Protein AF-A0A4Q0AVI1-F1 (afdb_monomer)

Sequence (68 aa):
MFDPSYIKKSWKQTYGLGMFWSGVRQRALKDIEIGCLAFVDVTAGTALHGEAVQTPSPKTLKQKDKHW

Structure (mmCIF, N/CA/C/O backbone):
data_AF-A0A4Q0AVI1-F1
#
_entry.id   AF-A0A4Q0AVI1-F1
#
loop_
_atom_site.group_PDB
_atom_site.id
_atom_site.type_symbol
_atom_site.label_atom_id
_atom_site.label_alt_id
_atom_site.label_comp_id
_atom_site.label_asym_id
_atom_site.label_entity_id
_atom_site.label_seq_id
_atom_site.pdbx_PDB_ins_code
_atom_site.Cartn_x
_atom_site.Cartn_y
_atom_site.Cartn_z
_atom_site.occupancy
_atom_site.B_iso_or_equiv
_atom_site.auth_seq_id
_atom_site.auth_comp_id
_atom_site.auth_asym_id
_atom_site.auth_atom_id
_atom_site.pdbx_PDB_model_num
ATOM 1 N N . MET A 1 1 ? 2.680 -4.827 -11.151 1.00 89.31 1 MET A N 1
ATOM 2 C CA . MET A 1 1 ? 3.303 -4.905 -9.810 1.00 89.31 1 MET A CA 1
ATOM 3 C C . MET A 1 1 ? 2.271 -4.468 -8.787 1.00 89.31 1 MET A C 1
ATOM 5 O O . MET A 1 1 ? 1.530 -3.537 -9.078 1.00 89.31 1 MET A O 1
ATOM 9 N N . PHE A 1 2 ? 2.180 -5.173 -7.660 1.00 92.50 2 PHE A N 1
ATOM 10 C CA . PHE A 1 2 ? 1.346 -4.778 -6.528 1.00 92.50 2 PHE A CA 1
ATOM 11 C C . PHE A 1 2 ? 2.251 -4.396 -5.359 1.00 92.50 2 PHE A C 1
ATOM 13 O O . PHE A 1 2 ? 3.143 -5.170 -5.015 1.00 92.50 2 PHE A O 1
ATOM 20 N N . ASP A 1 3 ? 2.021 -3.220 -4.788 1.00 91.38 3 ASP A N 1
ATOM 21 C CA . ASP A 1 3 ? 2.826 -2.648 -3.711 1.00 91.38 3 ASP A CA 1
ATOM 22 C C . ASP A 1 3 ? 1.913 -2.081 -2.612 1.00 91.38 3 ASP A C 1
ATOM 24 O O . ASP A 1 3 ? 1.405 -0.962 -2.735 1.00 91.38 3 ASP A O 1
ATOM 28 N N . PRO A 1 4 ? 1.607 -2.866 -1.567 1.00 92.81 4 PRO A N 1
ATOM 29 C CA . PRO A 1 4 ? 0.824 -2.388 -0.441 1.00 92.81 4 PRO A CA 1
ATOM 30 C C . PRO A 1 4 ? 1.686 -1.543 0.500 1.00 92.81 4 PRO A C 1
ATOM 32 O O . PRO A 1 4 ? 2.809 -1.900 0.851 1.00 92.81 4 PRO A O 1
ATOM 35 N N . SER A 1 5 ? 1.125 -0.438 0.977 1.00 93.94 5 SER A N 1
ATOM 36 C CA . SER A 1 5 ? 1.800 0.478 1.891 1.00 93.94 5 SER A CA 1
ATOM 37 C C . SER A 1 5 ? 0.947 0.780 3.118 1.00 93.94 5 SER A C 1
ATOM 39 O O . SER A 1 5 ? -0.210 1.198 3.024 1.00 93.94 5 SER A O 1
ATOM 41 N N . TYR A 1 6 ? 1.547 0.605 4.297 1.00 95.94 6 TYR A N 1
ATOM 42 C CA . TYR A 1 6 ? 0.938 0.955 5.578 1.00 95.94 6 TYR A CA 1
ATOM 43 C C . TYR A 1 6 ? 0.857 2.474 5.753 1.00 95.94 6 TYR A C 1
ATOM 45 O O . TYR A 1 6 ? 1.860 3.179 5.624 1.00 95.94 6 TYR A O 1
ATOM 53 N N . ILE A 1 7 ? -0.314 2.965 6.156 1.00 95.00 7 ILE A N 1
ATOM 54 C CA . ILE A 1 7 ? -0.537 4.372 6.490 1.00 95.00 7 ILE A CA 1
ATOM 55 C C . ILE A 1 7 ? -1.097 4.449 7.907 1.00 95.00 7 ILE A C 1
ATOM 57 O O . ILE A 1 7 ? -2.133 3.868 8.232 1.00 95.00 7 ILE A O 1
ATOM 61 N N . LYS A 1 8 ? -0.424 5.217 8.766 1.00 94.81 8 LYS A N 1
ATOM 62 C CA . LYS A 1 8 ? -0.910 5.502 10.119 1.00 94.81 8 LYS A CA 1
ATOM 63 C C . LYS A 1 8 ? -2.185 6.342 10.038 1.00 94.81 8 LYS A C 1
ATOM 65 O O . LYS A 1 8 ? -2.230 7.340 9.321 1.00 94.81 8 LYS A O 1
ATOM 70 N N . LYS A 1 9 ? -3.207 5.993 10.818 1.00 93.25 9 LYS A N 1
ATOM 71 C CA . LYS A 1 9 ? -4.453 6.766 10.858 1.00 93.25 9 LYS A CA 1
ATOM 72 C C . LYS A 1 9 ? -4.217 8.198 11.360 1.00 93.25 9 LYS A C 1
ATOM 74 O O . LYS A 1 9 ? -3.406 8.430 12.259 1.00 93.25 9 LYS A O 1
ATOM 79 N N . SER A 1 10 ? -4.991 9.141 10.828 1.00 87.75 10 SER A N 1
ATOM 80 C CA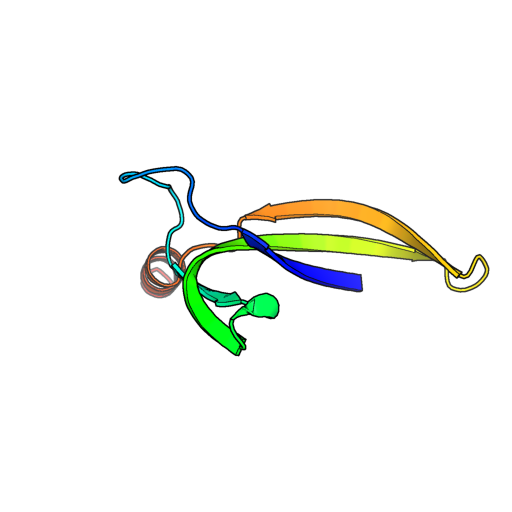 . SER A 1 10 ? -4.907 10.562 11.190 1.00 87.75 10 SER A CA 1
ATOM 81 C C . SER A 1 10 ? -5.657 10.901 12.491 1.00 87.75 10 SER A C 1
ATOM 83 O O . SER A 1 10 ? -5.224 11.783 13.229 1.00 87.75 10 SER A O 1
ATOM 85 N N . TRP A 1 11 ? -6.743 10.185 12.836 1.00 84.50 11 TRP A N 1
ATOM 86 C CA . TRP A 1 11 ? -7.584 10.549 13.989 1.00 84.50 11 TRP A CA 1
ATOM 87 C C . TRP A 1 11 ? -8.388 9.377 14.596 1.00 84.50 11 TRP A C 1
ATOM 89 O O . TRP A 1 11 ? -8.153 8.200 14.311 1.00 84.50 11 TRP A O 1
ATOM 99 N N . LYS A 1 12 ? -9.332 9.693 15.497 1.00 82.94 12 LYS A N 1
ATOM 100 C CA . LYS A 1 12 ? -10.218 8.736 16.188 1.00 82.94 12 LYS A CA 1
ATOM 101 C C . LYS A 1 12 ? -11.199 8.029 15.245 1.00 82.94 12 LYS A C 1
ATOM 103 O O . LYS A 1 12 ? -11.518 6.867 15.483 1.00 82.94 12 LYS A O 1
ATOM 108 N N . GLN A 1 13 ? -11.655 8.710 14.196 1.00 85.62 13 GLN A N 1
ATOM 109 C CA . GLN A 1 13 ? -12.597 8.187 13.208 1.00 85.62 13 GLN A CA 1
ATOM 110 C C . GLN A 1 13 ? -11.914 8.161 11.842 1.00 85.62 13 GLN A C 1
ATOM 112 O O . GLN A 1 13 ? -11.814 9.174 11.161 1.00 85.62 13 GLN A O 1
ATOM 117 N N . THR A 1 14 ? -11.396 6.996 11.467 1.00 91.44 14 THR A N 1
ATOM 118 C CA . THR A 1 14 ? -10.790 6.761 10.154 1.00 91.44 14 THR A CA 1
ATOM 119 C C . THR A 1 14 ? -11.551 5.624 9.491 1.00 91.44 14 THR A C 1
ATOM 121 O O . THR A 1 14 ? -11.797 4.589 10.115 1.00 91.44 14 THR A O 1
ATOM 124 N N . TYR A 1 15 ? -11.985 5.842 8.253 1.00 90.94 15 TYR A N 1
ATOM 125 C CA . TYR A 1 15 ? -12.677 4.825 7.474 1.00 90.94 15 TYR A CA 1
ATOM 126 C C . TYR A 1 15 ? -11.713 3.702 7.069 1.00 90.94 15 TYR A C 1
ATOM 128 O O . TYR A 1 15 ? -10.521 3.932 6.874 1.00 90.94 15 TYR A O 1
ATOM 136 N N . GLY A 1 16 ? -12.233 2.478 6.962 1.00 91.44 16 GLY A N 1
ATOM 137 C CA . GLY A 1 16 ? -11.458 1.331 6.488 1.00 91.44 16 GLY A CA 1
ATOM 138 C C . GLY A 1 16 ? -10.374 0.838 7.454 1.00 91.44 16 GLY A C 1
ATOM 139 O O . GLY A 1 16 ? -9.438 0.174 7.025 1.00 91.44 16 GLY A O 1
ATOM 140 N N . LEU A 1 17 ? -10.491 1.129 8.757 1.00 93.81 17 LEU A N 1
ATOM 141 C CA . LEU A 1 17 ? -9.556 0.619 9.766 1.00 93.81 17 LEU A CA 1
ATOM 142 C C . LEU A 1 17 ? -9.533 -0.916 9.797 1.00 93.81 17 LEU A C 1
ATOM 144 O O . LEU A 1 17 ? -10.563 -1.566 10.002 1.00 93.81 17 LEU A O 1
ATOM 148 N N . GLY A 1 18 ? -8.334 -1.477 9.690 1.00 92.88 18 GLY A N 1
ATOM 149 C CA . GLY A 1 18 ? -8.048 -2.906 9.750 1.00 92.88 18 GLY A CA 1
ATOM 150 C C . GLY A 1 18 ? -6.782 -3.188 10.553 1.00 92.88 18 GLY A C 1
ATOM 151 O O . GLY A 1 18 ? -6.274 -2.308 11.241 1.00 92.88 18 GLY A O 1
ATOM 152 N N . MET A 1 19 ? -6.304 -4.429 10.497 1.00 93.25 19 MET A N 1
ATOM 153 C CA . MET A 1 19 ? -4.996 -4.810 11.034 1.00 93.25 19 MET A CA 1
ATOM 154 C C . MET A 1 19 ? -4.049 -5.001 9.852 1.00 93.25 19 MET A C 1
ATOM 156 O O . MET A 1 19 ? -4.212 -5.967 9.114 1.00 93.25 19 MET A O 1
ATOM 160 N N . PHE A 1 20 ? -3.092 -4.089 9.679 1.00 94.00 20 PHE A N 1
ATOM 161 C CA . PHE A 1 20 ? -2.172 -4.075 8.535 1.00 94.00 20 PHE A CA 1
ATOM 162 C C . PHE A 1 20 ? -0.715 -4.058 8.997 1.00 94.00 20 PHE A C 1
ATOM 164 O O . PHE A 1 20 ? -0.407 -3.510 10.062 1.00 94.00 20 PHE A O 1
ATOM 171 N N . TRP A 1 21 ? 0.179 -4.683 8.230 1.00 94.94 21 TRP A N 1
ATOM 172 C CA . TRP A 1 21 ? 1.588 -4.834 8.596 1.00 94.94 21 TRP A CA 1
ATOM 173 C C . TRP A 1 21 ? 2.360 -3.526 8.420 1.00 94.94 21 TRP A C 1
ATOM 175 O O . TRP A 1 21 ? 2.437 -2.979 7.327 1.00 94.94 21 TRP A O 1
ATOM 185 N N . SER A 1 22 ? 2.987 -3.038 9.490 1.00 95.25 22 SER A N 1
ATOM 186 C CA . SER A 1 22 ? 3.927 -1.921 9.410 1.00 95.25 22 SER A CA 1
ATOM 187 C C . SER A 1 22 ? 5.352 -2.450 9.353 1.00 95.25 22 SER A C 1
ATOM 189 O O . SER A 1 22 ? 5.850 -2.980 10.346 1.00 95.25 22 SER A O 1
ATOM 191 N N . GLY A 1 23 ? 6.036 -2.237 8.226 1.00 94.12 23 GLY A N 1
ATOM 192 C CA . GLY A 1 23 ? 7.453 -2.582 8.080 1.00 94.12 23 GLY A CA 1
ATOM 193 C C . GLY A 1 23 ? 8.353 -1.841 9.075 1.00 94.12 23 GLY A C 1
ATOM 194 O O . GLY A 1 23 ? 9.281 -2.421 9.621 1.00 94.12 23 GLY A O 1
ATOM 195 N N . VAL A 1 24 ? 8.039 -0.591 9.424 1.00 94.31 24 VAL A N 1
ATOM 196 C CA . VAL A 1 24 ? 8.826 0.168 10.417 1.00 94.31 24 VAL A CA 1
ATOM 197 C C . VAL A 1 24 ? 8.709 -0.442 11.817 1.00 94.31 24 VAL A C 1
ATOM 199 O O . VAL A 1 24 ? 9.674 -0.472 12.572 1.00 94.31 24 VAL A O 1
ATOM 202 N N . ARG A 1 25 ? 7.518 -0.928 12.184 1.00 95.50 25 ARG A N 1
ATOM 203 C CA . ARG A 1 25 ? 7.237 -1.450 13.533 1.00 95.50 25 ARG A CA 1
ATOM 204 C C . ARG A 1 25 ? 7.305 -2.975 13.614 1.00 95.50 25 ARG A C 1
ATOM 206 O O . ARG A 1 25 ? 7.081 -3.505 14.699 1.00 95.50 25 ARG A O 1
ATOM 213 N N . GLN A 1 26 ? 7.579 -3.644 12.490 1.00 96.81 26 GLN A N 1
ATOM 214 C CA . GLN A 1 26 ? 7.696 -5.099 12.345 1.00 96.81 26 GLN A CA 1
ATOM 215 C C . GLN A 1 26 ? 6.518 -5.860 12.978 1.00 96.81 26 GLN A C 1
ATOM 217 O O . GLN A 1 26 ? 6.691 -6.883 13.637 1.00 96.81 26 GLN A O 1
ATOM 222 N N . ARG A 1 27 ? 5.301 -5.311 12.843 1.00 96.56 27 ARG A N 1
ATOM 223 C CA . ARG A 1 27 ? 4.067 -5.926 13.355 1.00 96.56 27 ARG A CA 1
ATOM 224 C C . ARG A 1 27 ? 2.819 -5.376 12.681 1.00 96.56 27 ARG A C 1
ATOM 226 O O . ARG A 1 27 ? 2.818 -4.256 12.165 1.00 96.56 27 ARG A O 1
ATOM 233 N N . ALA A 1 28 ? 1.727 -6.130 12.785 1.00 94.94 28 ALA A N 1
ATOM 234 C CA . ALA A 1 28 ? 0.401 -5.663 12.403 1.00 94.94 28 ALA A CA 1
ATOM 235 C C . ALA A 1 28 ? -0.154 -4.632 13.402 1.00 94.94 28 ALA A C 1
ATOM 237 O O . ALA A 1 28 ? -0.041 -4.791 14.621 1.00 94.94 28 ALA A O 1
ATOM 238 N N . LEU A 1 29 ? -0.770 -3.569 12.888 1.00 95.25 29 LEU A N 1
ATOM 239 C CA . LEU A 1 29 ? -1.298 -2.443 13.658 1.00 95.25 29 LEU A CA 1
ATOM 240 C C . LEU A 1 29 ? -2.690 -2.044 13.184 1.00 95.25 29 LEU A C 1
ATOM 242 O O . LEU A 1 29 ? -3.053 -2.261 12.030 1.00 95.25 29 LEU A O 1
ATOM 246 N N . LYS A 1 30 ? -3.452 -1.427 14.094 1.00 93.69 30 LYS A N 1
ATOM 247 C CA . LYS A 1 30 ? -4.812 -0.962 13.826 1.00 93.69 30 LYS A CA 1
ATOM 248 C C . LYS A 1 30 ? -4.818 0.385 13.099 1.00 93.69 30 LYS A C 1
ATOM 250 O O . LYS A 1 30 ? -5.053 1.419 13.733 1.00 93.69 30 LYS A O 1
ATOM 255 N N . ASP A 1 31 ? -4.612 0.354 11.791 1.00 95.25 31 ASP A N 1
ATOM 256 C CA . ASP A 1 31 ? -4.595 1.533 10.919 1.00 95.25 31 ASP A CA 1
ATOM 257 C C . ASP A 1 31 ? -5.182 1.202 9.532 1.00 95.25 31 ASP A C 1
ATOM 259 O O . ASP A 1 31 ? -6.138 0.424 9.458 1.00 95.25 31 ASP A O 1
ATOM 263 N N . ILE A 1 32 ? -4.679 1.818 8.457 1.00 95.62 32 ILE A N 1
ATOM 264 C CA . ILE A 1 32 ? -5.124 1.588 7.076 1.00 95.62 32 ILE A CA 1
ATOM 265 C C . ILE A 1 32 ? -3.942 1.178 6.188 1.00 95.62 32 ILE A C 1
ATOM 267 O O . ILE A 1 32 ? -2.779 1.401 6.526 1.00 95.62 32 ILE A O 1
ATOM 271 N N . GLU A 1 33 ? -4.256 0.595 5.041 1.00 95.88 33 GLU A N 1
ATOM 272 C CA . GLU A 1 33 ? -3.303 0.236 3.995 1.00 95.88 33 GLU A CA 1
ATOM 273 C C . GLU A 1 33 ? -3.837 0.735 2.653 1.00 95.88 33 GLU A C 1
ATOM 275 O O . GLU A 1 33 ? -5.04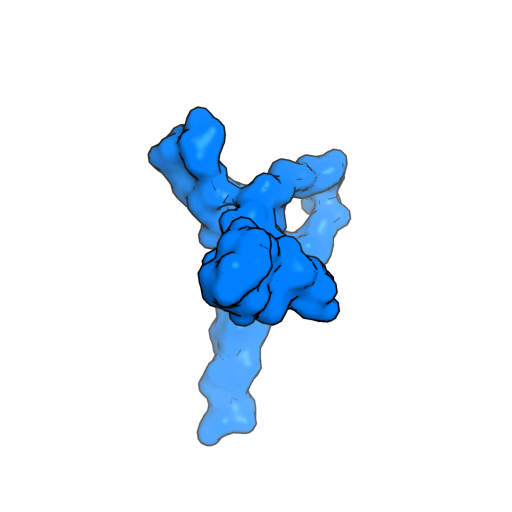8 0.690 2.405 1.00 95.88 33 GLU A O 1
ATOM 280 N N . ILE A 1 34 ? -2.940 1.237 1.810 1.00 95.38 34 ILE A N 1
ATOM 281 C CA . ILE A 1 34 ? -3.233 1.539 0.411 1.00 95.38 34 ILE A CA 1
ATOM 282 C C . ILE A 1 34 ? -2.533 0.501 -0.461 1.00 95.38 34 ILE A C 1
ATOM 284 O O . ILE A 1 34 ? -1.340 0.252 -0.295 1.00 95.38 34 ILE A O 1
ATOM 288 N N . GLY A 1 35 ? -3.285 -0.128 -1.356 1.00 94.88 35 GLY A N 1
ATOM 289 C CA . GLY A 1 35 ? -2.750 -1.017 -2.373 1.00 94.88 35 GLY A CA 1
ATOM 290 C C . GLY A 1 35 ? -2.454 -0.226 -3.638 1.00 94.88 35 GLY A C 1
ATOM 291 O O . GLY A 1 35 ? -3.365 0.375 -4.210 1.00 94.88 35 GLY A O 1
ATOM 292 N N . CYS A 1 36 ? -1.199 -0.236 -4.083 1.00 95.06 36 CYS A N 1
ATOM 293 C CA . CYS A 1 36 ? -0.793 0.377 -5.343 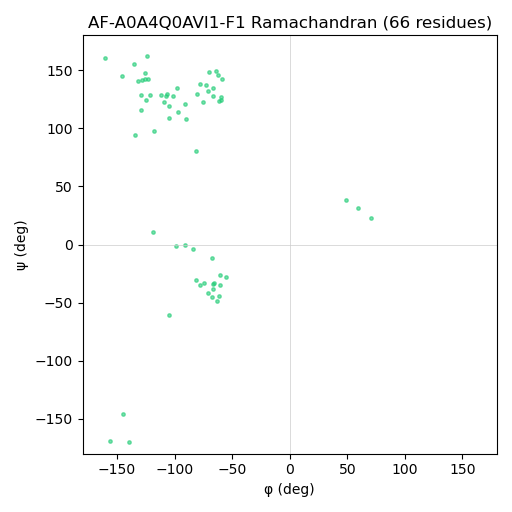1.00 95.06 36 CYS A CA 1
ATOM 294 C C . CYS A 1 36 ? -0.635 -0.696 -6.423 1.00 95.06 36 CYS A C 1
ATOM 296 O O . CYS A 1 36 ? 0.083 -1.679 -6.239 1.00 95.06 36 CYS A O 1
ATOM 298 N N . LEU A 1 37 ? -1.282 -0.495 -7.568 1.00 95.44 37 LEU A N 1
ATOM 299 C CA . LEU A 1 37 ? -1.086 -1.273 -8.785 1.00 95.44 37 LEU A CA 1
ATOM 300 C C . LEU A 1 37 ? -0.317 -0.434 -9.800 1.00 95.44 37 LEU A C 1
ATOM 302 O O . LEU A 1 37 ? -0.669 0.709 -10.093 1.00 95.44 37 LEU A O 1
ATOM 306 N N . ALA A 1 38 ? 0.738 -1.025 -10.347 1.00 95.50 38 ALA A N 1
ATOM 307 C CA . ALA A 1 38 ? 1.599 -0.390 -11.330 1.00 95.50 38 ALA A CA 1
ATOM 308 C C . ALA A 1 38 ? 1.780 -1.266 -12.572 1.00 95.50 38 ALA A C 1
ATOM 310 O O . ALA A 1 38 ? 1.939 -2.493 -12.470 1.00 95.50 38 ALA A O 1
ATOM 311 N N . PHE A 1 39 ? 1.809 -0.621 -13.736 1.00 96.44 39 PHE A N 1
ATOM 312 C CA . PHE A 1 39 ? 2.214 -1.232 -14.998 1.00 96.44 39 PHE A CA 1
ATOM 313 C C . PHE A 1 39 ? 3.738 -1.257 -15.061 1.00 96.44 39 PHE A C 1
ATOM 315 O O . PHE A 1 39 ? 4.384 -0.245 -14.808 1.00 96.44 39 PHE A O 1
ATOM 322 N N . VAL A 1 40 ? 4.321 -2.417 -15.357 1.00 95.81 40 VAL A N 1
ATOM 323 C CA . VAL A 1 40 ? 5.779 -2.582 -15.394 1.00 95.81 40 VAL A CA 1
ATOM 324 C C . VAL A 1 40 ? 6.226 -2.656 -16.844 1.00 95.81 40 VAL A C 1
ATOM 326 O O . VAL A 1 40 ? 5.827 -3.574 -17.558 1.00 95.81 40 VAL A O 1
ATOM 329 N N . ASP A 1 41 ? 7.070 -1.715 -17.251 1.00 96.38 41 ASP A N 1
ATOM 330 C CA . ASP A 1 41 ? 7.861 -1.821 -18.470 1.00 96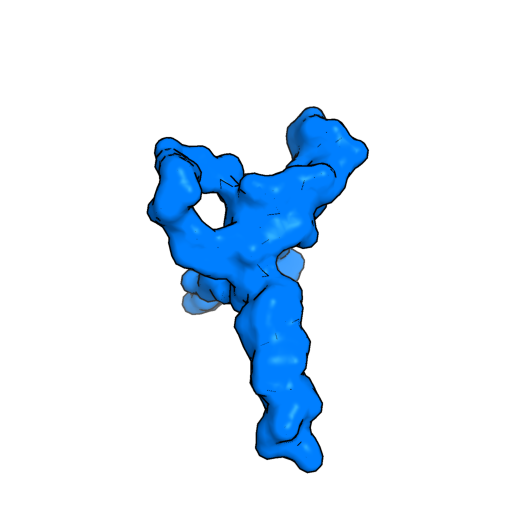.38 41 ASP A CA 1
ATOM 331 C C . ASP A 1 41 ? 9.190 -2.494 -18.118 1.00 96.38 41 ASP A C 1
ATOM 333 O O . ASP A 1 41 ? 10.052 -1.923 -17.446 1.00 96.38 41 ASP A O 1
ATOM 337 N N . VAL A 1 42 ? 9.335 -3.744 -18.552 1.00 96.44 42 VAL A N 1
ATOM 338 C CA . VAL A 1 42 ? 10.514 -4.562 -18.254 1.00 96.44 42 VAL A CA 1
ATOM 339 C C . VAL A 1 42 ? 11.722 -4.114 -19.074 1.00 96.44 42 VAL A C 1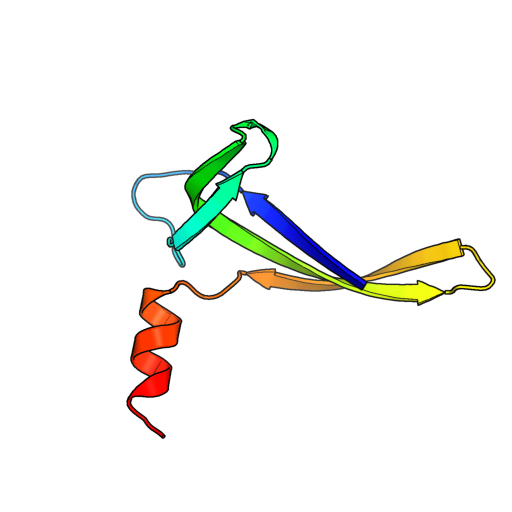
ATOM 341 O O . VAL A 1 42 ? 12.844 -4.169 -18.576 1.00 96.44 42 VAL A O 1
ATOM 344 N N . THR A 1 43 ? 11.516 -3.641 -20.304 1.00 97.69 43 THR A N 1
ATOM 345 C CA . THR A 1 43 ? 12.607 -3.194 -21.179 1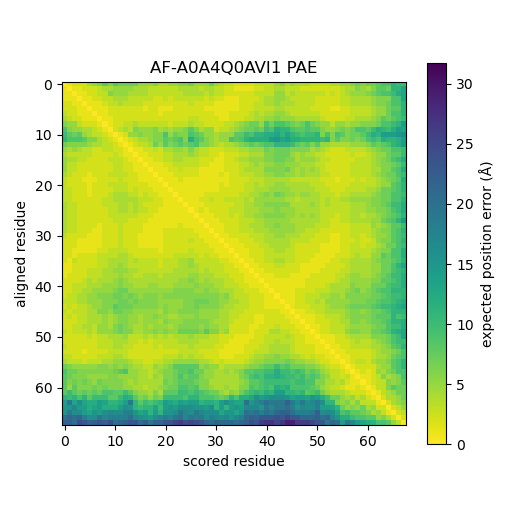.00 97.69 43 THR A CA 1
ATOM 346 C C . THR A 1 43 ? 13.199 -1.886 -20.674 1.00 97.69 43 THR A C 1
ATOM 348 O O . THR A 1 43 ? 14.418 -1.741 -20.632 1.00 97.69 43 THR A O 1
ATOM 351 N N . ALA A 1 44 ? 12.348 -0.958 -20.239 1.00 96.12 44 ALA A N 1
ATOM 352 C CA . ALA A 1 44 ? 12.775 0.311 -19.657 1.00 96.12 44 ALA A CA 1
ATOM 353 C C . ALA A 1 44 ? 13.097 0.225 -18.153 1.00 96.12 44 ALA A C 1
ATOM 355 O O . ALA A 1 44 ? 13.493 1.227 -17.558 1.00 96.12 44 ALA A O 1
ATOM 356 N N . GLY A 1 45 ? 12.889 -0.930 -17.508 1.00 95.69 45 GLY A N 1
ATOM 357 C CA . GLY A 1 45 ? 13.128 -1.118 -16.072 1.00 95.69 45 GLY A CA 1
ATOM 358 C C . GLY A 1 45 ? 12.313 -0.175 -15.180 1.00 95.69 45 GLY A C 1
ATOM 359 O O . GLY A 1 45 ? 12.788 0.232 -14.122 1.00 95.69 45 GLY A O 1
ATOM 360 N N . THR A 1 46 ? 11.112 0.213 -15.615 1.00 95.00 46 THR A N 1
ATOM 361 C CA . THR A 1 46 ? 10.308 1.263 -14.973 1.00 95.00 46 THR A CA 1
ATOM 362 C C . THR A 1 46 ? 8.932 0.734 -14.578 1.00 95.00 46 THR A C 1
ATOM 364 O O . THR A 1 46 ? 8.312 -0.039 -15.306 1.00 95.00 46 THR A O 1
ATOM 367 N N . ALA A 1 47 ? 8.428 1.171 -13.423 1.00 94.62 47 ALA A N 1
ATOM 368 C CA . ALA A 1 47 ? 7.055 0.926 -12.996 1.00 94.62 47 ALA A CA 1
ATOM 369 C C . ALA A 1 47 ? 6.257 2.236 -13.042 1.00 94.62 47 ALA A C 1
ATOM 371 O O . ALA A 1 47 ? 6.619 3.220 -12.399 1.00 94.62 47 ALA A O 1
ATOM 372 N N . LEU A 1 48 ? 5.170 2.242 -13.806 1.00 94.12 48 LEU A N 1
ATOM 373 C CA . LEU A 1 48 ? 4.263 3.372 -13.961 1.00 94.12 48 LEU A CA 1
ATOM 374 C C . LEU A 1 48 ? 3.058 3.190 -13.043 1.00 94.12 48 LEU A C 1
ATOM 376 O O . LEU A 1 48 ? 2.465 2.110 -12.994 1.00 94.12 48 LEU A O 1
ATOM 380 N N . HIS A 1 49 ? 2.678 4.252 -12.336 1.00 92.94 49 HIS A N 1
ATOM 381 C CA . HIS A 1 49 ? 1.486 4.245 -11.496 1.00 92.94 49 HIS A CA 1
ATOM 382 C C . HIS A 1 49 ? 0.235 3.961 -12.339 1.00 92.94 49 HIS A C 1
ATOM 384 O O . HIS A 1 49 ? -0.017 4.659 -13.320 1.00 92.94 49 HIS A O 1
ATOM 390 N N . GLY A 1 50 ? -0.529 2.936 -11.962 1.00 94.81 50 GLY A N 1
ATOM 391 C CA . GLY A 1 50 ? -1.809 2.610 -12.585 1.00 94.81 50 GLY A CA 1
ATOM 392 C C . GLY A 1 50 ? -2.975 3.022 -11.698 1.00 94.81 50 GLY A C 1
ATOM 393 O O . GLY A 1 50 ? -3.789 3.854 -12.083 1.00 94.81 50 GLY A O 1
ATOM 394 N N . GLU A 1 51 ? -3.041 2.450 -10.498 1.00 95.69 51 GLU A N 1
ATOM 395 C CA . GLU A 1 51 ? -4.140 2.676 -9.564 1.00 95.69 51 GLU A CA 1
ATOM 396 C C . GLU A 1 51 ? -3.632 2.645 -8.119 1.00 95.69 51 GLU A C 1
ATOM 398 O O . GLU A 1 51 ? -2.725 1.882 -7.784 1.00 95.69 51 GLU A O 1
ATOM 403 N N . ALA A 1 52 ? -4.217 3.461 -7.245 1.00 95.25 52 ALA A N 1
ATOM 404 C CA . ALA A 1 52 ? -4.034 3.352 -5.802 1.00 95.25 52 ALA A CA 1
ATOM 405 C C . ALA A 1 52 ? -5.401 3.340 -5.126 1.00 95.25 52 ALA A C 1
ATOM 407 O O . ALA A 1 52 ? -6.141 4.32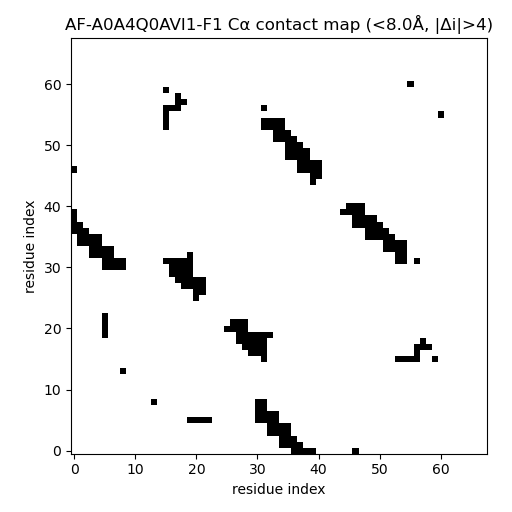4 -5.168 1.00 95.25 52 ALA A O 1
ATOM 408 N N . VAL A 1 53 ? -5.723 2.220 -4.485 1.00 95.12 53 VAL A N 1
ATOM 409 C CA . VAL A 1 53 ? -7.004 2.005 -3.808 1.00 95.12 53 VAL A CA 1
ATOM 410 C C . VAL A 1 53 ? -6.778 1.603 -2.363 1.00 95.12 53 VAL A C 1
ATOM 412 O O . VAL A 1 53 ? -5.852 0.863 -2.037 1.00 95.12 53 VAL A O 1
ATOM 415 N N . GLN A 1 54 ? -7.632 2.090 -1.465 1.00 94.25 54 GLN A N 1
ATOM 416 C CA . GLN A 1 54 ? -7.574 1.681 -0.066 1.00 94.25 54 GLN A CA 1
ATOM 417 C C . GLN A 1 54 ? -7.956 0.201 0.057 1.00 94.25 54 GLN A C 1
ATOM 419 O O . GLN A 1 54 ? -9.031 -0.200 -0.399 1.00 94.25 54 GLN A O 1
ATOM 424 N N . THR A 1 55 ? -7.117 -0.595 0.725 1.00 93.44 55 THR A N 1
ATOM 425 C CA . THR A 1 55 ? -7.432 -1.997 1.013 1.00 93.44 55 THR A CA 1
ATOM 426 C C . THR A 1 55 ? -8.693 -2.050 1.888 1.00 93.44 55 THR A C 1
ATOM 428 O O . THR A 1 55 ? -8.723 -1.431 2.961 1.00 93.44 55 THR A O 1
ATOM 431 N N . PRO A 1 56 ? -9.761 -2.764 1.475 1.00 91.00 56 PRO A N 1
ATOM 432 C CA . PRO A 1 56 ? -10.976 -2.861 2.272 1.00 91.00 56 PRO A CA 1
ATOM 433 C C . PRO A 1 56 ? -10.695 -3.449 3.654 1.00 91.00 56 PRO A C 1
ATOM 435 O O . PRO A 1 56 ? -9.900 -4.377 3.809 1.00 91.00 56 PRO A O 1
ATOM 438 N N . SER A 1 57 ? -11.385 -2.947 4.681 1.00 86.62 57 SER A N 1
ATOM 439 C CA . SER A 1 57 ? -11.185 -3.477 6.030 1.00 86.62 57 SER A CA 1
ATOM 440 C C . SER A 1 57 ? -11.612 -4.952 6.116 1.00 86.62 57 SER A C 1
ATOM 442 O O . SER A 1 57 ? -12.601 -5.339 5.484 1.00 86.62 57 SER A O 1
ATOM 444 N N . PRO A 1 58 ? -10.985 -5.773 6.982 1.00 79.56 58 PRO A N 1
ATOM 445 C CA . PRO A 1 58 ? -11.422 -7.152 7.206 1.00 79.56 58 PRO A CA 1
ATOM 446 C C . PRO A 1 58 ? -12.898 -7.274 7.612 1.00 79.56 58 PRO A C 1
ATOM 448 O O . PRO A 1 58 ? -13.538 -8.282 7.330 1.00 79.56 58 PRO A O 1
ATOM 451 N N . LYS A 1 59 ? -13.465 -6.249 8.267 1.00 81.75 59 LYS A N 1
ATOM 452 C CA . LYS A 1 59 ? -14.901 -6.199 8.587 1.00 81.75 59 LYS A CA 1
ATOM 453 C C . LYS A 1 59 ? -15.754 -6.070 7.326 1.00 81.75 59 LYS A C 1
ATOM 455 O O . LYS A 1 59 ? -16.739 -6.785 7.189 1.00 81.75 59 LYS A O 1
ATOM 460 N N . THR A 1 60 ? -15.354 -5.178 6.422 1.00 84.31 60 THR A N 1
ATOM 461 C CA . THR A 1 60 ? -16.016 -4.956 5.131 1.00 84.31 60 THR A CA 1
ATOM 462 C C . THR A 1 60 ? -15.971 -6.219 4.273 1.00 84.31 60 THR A C 1
ATOM 464 O O . THR A 1 60 ? -16.993 -6.611 3.720 1.00 84.31 60 THR A O 1
ATOM 467 N N . LEU A 1 61 ? -14.818 -6.893 4.216 1.00 83.25 61 LEU A N 1
ATOM 468 C CA . LEU A 1 61 ? -14.655 -8.139 3.458 1.00 83.25 61 LEU A CA 1
ATOM 469 C C . LEU A 1 61 ? -15.554 -9.260 4.004 1.00 83.25 61 LEU A C 1
ATOM 471 O O . LEU A 1 61 ? -16.343 -9.824 3.253 1.00 83.25 61 LEU A O 1
ATOM 475 N N . LYS A 1 62 ? -15.557 -9.483 5.328 1.00 80.56 62 LYS A N 1
ATOM 476 C CA . LYS A 1 62 ? -16.416 -10.492 5.982 1.00 80.56 62 LYS A CA 1
ATOM 477 C C . LYS A 1 62 ? -17.918 -10.263 5.802 1.00 80.56 62 LYS A C 1
ATOM 479 O O . LYS A 1 62 ? -18.696 -11.199 5.948 1.00 80.56 62 LYS A O 1
ATOM 484 N N . GLN A 1 63 ? -18.350 -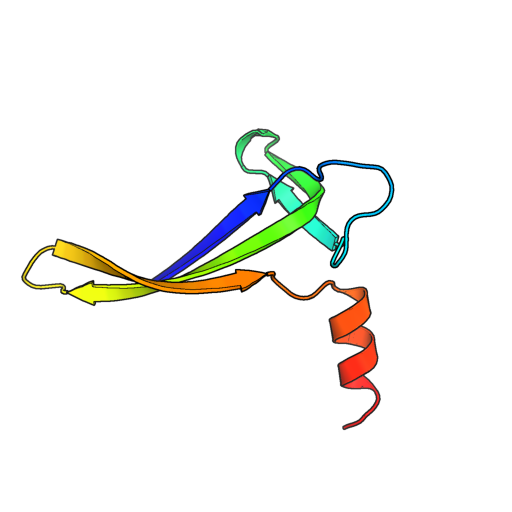9.023 5.582 1.00 76.62 63 GLN A N 1
ATOM 485 C CA . GLN A 1 63 ? -19.754 -8.721 5.301 1.00 76.62 63 GLN A CA 1
ATOM 486 C C . GLN A 1 63 ? -20.117 -9.058 3.851 1.00 76.62 63 GLN A C 1
ATOM 488 O O . GLN A 1 63 ? -21.223 -9.525 3.595 1.00 76.62 63 GLN A O 1
ATOM 493 N N . LYS A 1 64 ? -19.177 -8.857 2.922 1.00 72.56 64 LYS A N 1
ATOM 494 C CA . LYS A 1 64 ? -19.343 -9.179 1.502 1.00 72.56 64 LYS A CA 1
ATOM 495 C C . LYS A 1 64 ? -19.449 -10.689 1.266 1.00 72.56 64 LYS A C 1
ATOM 497 O O . LYS A 1 64 ? -20.240 -11.106 0.429 1.00 72.56 64 LYS A O 1
ATOM 502 N N . ASP A 1 65 ? -18.745 -11.486 2.071 1.00 69.81 65 ASP A N 1
ATOM 503 C CA . ASP A 1 65 ? -18.799 -12.953 2.012 1.00 69.81 65 ASP A CA 1
ATOM 504 C C . ASP A 1 65 ? -20.144 -13.572 2.427 1.00 69.81 65 ASP A C 1
ATOM 506 O O . ASP A 1 65 ? -20.361 -14.759 2.236 1.00 69.81 65 ASP A O 1
ATOM 510 N N . LYS A 1 66 ? -21.061 -12.797 3.017 1.00 60.75 66 LYS A N 1
ATOM 511 C CA . LYS A 1 66 ? -22.377 -13.298 3.456 1.00 60.75 66 LYS A CA 1
ATOM 512 C C . LYS A 1 66 ? -23.475 -13.163 2.397 1.00 60.75 66 LYS A C 1
ATOM 514 O O . LYS A 1 66 ? -24.626 -13.479 2.686 1.00 60.75 66 LYS A O 1
ATOM 519 N N . HIS A 1 67 ? -23.143 -12.614 1.232 1.00 54.53 67 HIS A N 1
ATOM 520 C CA . HIS A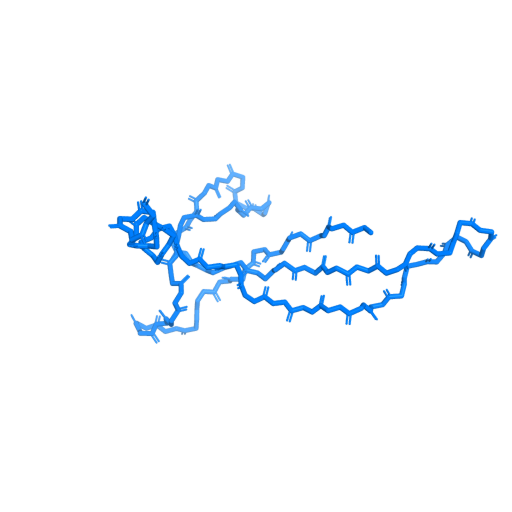 1 67 ? -24.091 -12.297 0.161 1.00 54.53 67 HIS A CA 1
ATOM 521 C C . HIS A 1 67 ? -23.812 -13.049 -1.152 1.00 54.53 67 HIS A C 1
ATOM 523 O O . HIS A 1 67 ? -24.422 -12.721 -2.169 1.00 54.53 67 HIS A O 1
ATOM 529 N N . TRP A 1 68 ? -22.924 -14.045 -1.119 1.00 44.00 68 TRP A N 1
ATOM 530 C CA . TRP A 1 68 ? -22.802 -15.102 -2.125 1.00 44.00 68 TRP A CA 1
ATOM 531 C C . TRP A 1 68 ? -23.258 -16.436 -1.524 1.00 44.00 68 TRP A C 1
ATOM 533 O O . TRP A 1 68 ? -23.557 -17.349 -2.322 1.00 44.00 68 TRP A O 1
#

Solvent-accessible surface area (backbone atoms only — not comparable to full-atom values): 4153 Å² total; per-residue (Å²): 86,80,52,75,43,66,42,81,64,91,60,96,83,59,86,48,57,28,77,38,62,29,80,93,74,74,42,70,39,87,19,34,38,38,37,32,37,29,50,68,42,76,91,77,72,42,73,42,87,68,49,77,45,71,47,76,14,66,68,60,50,62,58,57,66,74,78,117

Foldseek 3Di:
DKDKDDDADPDPDDPQFAFDADPVVRGTDGGWIKIWDWDADVVVRDTHTDDIHTDHHPVRVVVVVVPD

Radius of gyration: 14.68 Å; Cα contacts (8 Å, |Δi|>4): 112; chains: 1; bounding box: 37×26×37 Å

Mean predicted aligned error: 4.86 Å

Nearest PDB structures (foldseek):
  8gi2-assembly1_A  TM=5.639E-01  e=3.034E+00  Natrinema sp. J7-2
  2yfr-assembly1_A  TM=5.464E-01  e=5.162E+00  Lactobacillus johnsonii
  6y6e-assembly1_A  TM=3.843E-01  e=5.162E+00  Drosophila melanogaster

Secondary structure (DSSP, 8-state):
-EEEEEE---SS--TT-EEEEETTTTEEEEEEEEEEEEEEETTTTEEEEEEEEEPPPHHHHHHHTT--

pLDDT: mean 90.1, std 9.97, range [44.0, 97.69]